Protein AF-X5PI70-F1 (afdb_monomer_lite)

Sequence (112 aa):
MKSAVYGEIALLLAFVVFQVVVLFAMLLRSYRFKQLFLYQWFAIPIVFILDAAWISAVMSAPVSLVLAGDALVMPAVSFVLTGIWVAYVYKSVRVRNTFDRVAISGHVASAS

Foldseek 3Di:
DVVLVVVLCVLVVVLVVLVVVLVVCVVVLALCNLVSLVVNLVVLVVSVVVNLVSVCVVVVHDSCVSPPPVNVPVSVVVSVVSVVVSVCCVPPPVNCCSNVVVVVVVVVVVVD

pLDDT: mean 82.81, std 10.76, range [48.66, 95.69]

Structure (mmCIF, N/CA/C/O backbone):
data_AF-X5PI70-F1
#
_entry.id   AF-X5PI70-F1
#
loop_
_atom_site.group_PDB
_atom_site.id
_atom_site.type_symbol
_atom_site.label_atom_id
_atom_site.label_alt_id
_atom_site.label_comp_id
_atom_site.label_asym_id
_atom_site.label_entity_id
_atom_site.label_seq_id
_atom_site.pdbx_PDB_ins_code
_atom_site.Cartn_x
_atom_site.Cartn_y
_atom_site.Cartn_z
_atom_site.occupancy
_atom_site.B_iso_or_equiv
_atom_site.auth_seq_id
_atom_site.auth_comp_id
_atom_site.auth_asym_id
_atom_site.auth_atom_id
_atom_site.pdbx_PDB_model_num
ATOM 1 N N . MET A 1 1 ? 8.642 -13.444 -21.465 1.00 59.12 1 MET A N 1
ATOM 2 C CA . MET A 1 1 ? 7.243 -12.957 -21.527 1.00 59.12 1 MET A CA 1
ATOM 3 C C . MET A 1 1 ? 6.297 -13.746 -20.623 1.00 59.12 1 MET A C 1
ATOM 5 O O . MET A 1 1 ? 5.772 -13.143 -19.705 1.00 59.12 1 MET A O 1
ATOM 9 N N . LYS A 1 2 ? 6.131 -15.072 -20.781 1.00 62.97 2 LYS A N 1
ATOM 10 C CA . LYS A 1 2 ? 5.238 -15.874 -19.906 1.00 62.97 2 LYS A CA 1
ATOM 11 C C . LYS A 1 2 ? 5.560 -15.738 -18.407 1.00 62.97 2 LYS A C 1
ATOM 13 O O . LYS A 1 2 ? 4.669 -15.470 -17.619 1.00 62.97 2 LYS A O 1
ATOM 18 N N . SER A 1 3 ? 6.836 -15.842 -18.030 1.00 67.81 3 SER A N 1
ATOM 19 C CA . SER A 1 3 ? 7.303 -15.690 -16.639 1.00 67.81 3 SER A CA 1
ATOM 20 C C . SER A 1 3 ? 7.076 -14.295 -16.046 1.00 67.81 3 SER A C 1
ATOM 22 O O . SER A 1 3 ? 6.850 -14.180 -14.847 1.00 67.81 3 SER A O 1
ATOM 24 N N . ALA A 1 4 ? 7.106 -13.249 -16.875 1.00 74.00 4 ALA A N 1
ATOM 25 C CA . ALA A 1 4 ? 6.891 -11.875 -16.431 1.00 74.00 4 ALA A CA 1
ATOM 26 C C . ALA A 1 4 ? 5.437 -11.646 -16.012 1.00 74.00 4 ALA A C 1
ATOM 28 O O . ALA A 1 4 ? 5.189 -11.150 -14.919 1.00 74.00 4 ALA A O 1
ATOM 29 N N . VAL A 1 5 ? 4.509 -12.118 -16.848 1.00 79.56 5 VAL A N 1
ATOM 30 C CA . VAL A 1 5 ? 3.064 -12.041 -16.609 1.00 79.56 5 VAL A CA 1
ATOM 31 C C . VAL A 1 5 ? 2.673 -12.812 -15.346 1.00 79.56 5 VAL A C 1
ATOM 33 O O . VAL A 1 5 ? 1.873 -12.327 -14.556 1.00 79.56 5 VAL A O 1
ATOM 36 N N . TYR A 1 6 ? 3.271 -13.982 -15.093 1.00 84.25 6 TYR A N 1
ATOM 37 C CA . TYR A 1 6 ? 3.007 -14.720 -13.850 1.00 84.25 6 TYR A CA 1
ATOM 38 C C . TYR A 1 6 ? 3.473 -13.970 -12.595 1.00 84.25 6 TYR A C 1
ATOM 40 O O . TYR A 1 6 ? 2.792 -14.040 -11.575 1.00 84.25 6 TYR A O 1
ATOM 48 N N . GLY A 1 7 ? 4.601 -13.255 -12.662 1.00 82.44 7 GLY A N 1
ATOM 49 C CA . GLY A 1 7 ? 5.104 -12.444 -11.549 1.00 82.44 7 GLY A CA 1
ATOM 50 C C . GLY A 1 7 ? 4.192 -11.260 -11.229 1.00 82.44 7 GLY A C 1
ATOM 51 O O . GLY A 1 7 ? 3.814 -11.073 -10.075 1.00 82.44 7 GLY A O 1
ATOM 52 N N . GLU A 1 8 ? 3.774 -10.525 -12.259 1.00 85.06 8 GLU A N 1
ATOM 53 C CA . GLU A 1 8 ? 2.829 -9.407 -12.148 1.00 85.06 8 GLU A CA 1
ATOM 54 C C . GLU A 1 8 ? 1.482 -9.871 -11.574 1.00 85.06 8 GLU A C 1
ATOM 56 O O . GLU A 1 8 ? 1.000 -9.329 -10.578 1.00 85.06 8 GLU A O 1
ATOM 61 N N . ILE A 1 9 ? 0.919 -10.957 -12.119 1.00 88.56 9 ILE A N 1
ATOM 62 C CA . ILE A 1 9 ? -0.329 -11.546 -11.616 1.00 88.56 9 ILE A CA 1
ATOM 63 C C . ILE A 1 9 ? -0.182 -11.967 -10.154 1.00 88.56 9 ILE A C 1
ATOM 65 O O . ILE A 1 9 ? -1.075 -11.694 -9.358 1.00 88.56 9 ILE A O 1
ATOM 69 N N . ALA A 1 10 ? 0.920 -12.621 -9.778 1.00 89.75 10 ALA A N 1
ATOM 70 C CA . ALA A 1 10 ? 1.129 -13.064 -8.403 1.00 89.75 10 ALA A CA 1
ATOM 71 C C . ALA A 1 10 ? 1.219 -11.881 -7.426 1.00 89.75 10 ALA A C 1
ATOM 73 O O . ALA A 1 10 ? 0.614 -11.925 -6.353 1.00 89.75 10 ALA A O 1
ATOM 74 N N . LEU A 1 11 ? 1.932 -10.818 -7.805 1.00 89.69 11 LEU A N 1
ATOM 75 C CA . LEU A 1 11 ? 2.100 -9.619 -6.990 1.00 89.69 11 LEU A CA 1
ATOM 76 C C . LEU A 1 11 ? 0.774 -8.869 -6.815 1.00 89.69 11 LEU A C 1
ATOM 78 O O . LEU A 1 11 ? 0.392 -8.542 -5.688 1.00 89.69 11 LEU A O 1
ATO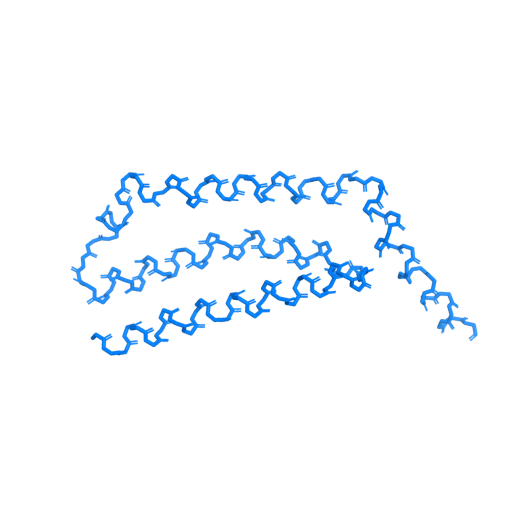M 82 N N . LEU A 1 12 ? 0.030 -8.666 -7.904 1.00 91.06 12 LEU A N 1
ATOM 83 C CA . LEU A 1 12 ? -1.289 -8.038 -7.866 1.00 91.06 12 LEU A CA 1
ATOM 84 C C . LEU A 1 12 ? -2.299 -8.892 -7.095 1.00 91.06 12 LEU A C 1
ATOM 86 O O . LEU A 1 12 ? -3.061 -8.358 -6.293 1.00 91.06 12 LEU A O 1
ATOM 90 N N . LEU A 1 13 ? -2.278 -10.217 -7.266 1.00 93.75 13 LEU A N 1
ATOM 91 C CA . LEU A 1 13 ? -3.152 -11.131 -6.532 1.00 93.75 13 LEU A CA 1
ATOM 92 C C . LEU A 1 13 ? -2.867 -11.083 -5.029 1.00 93.75 13 LEU A C 1
ATOM 94 O O . LEU A 1 13 ? -3.802 -10.987 -4.236 1.00 93.75 13 LEU A O 1
ATOM 98 N N . ALA A 1 14 ? -1.595 -11.096 -4.627 1.00 93.31 14 ALA A N 1
ATOM 99 C CA . ALA A 1 14 ? -1.209 -10.955 -3.226 1.00 93.31 14 ALA A CA 1
ATOM 100 C C . ALA A 1 14 ? -1.703 -9.623 -2.642 1.00 93.31 14 ALA A C 1
ATOM 102 O O . ALA A 1 14 ? -2.238 -9.588 -1.531 1.00 93.31 14 ALA A O 1
ATOM 103 N N . PHE A 1 15 ? -1.594 -8.536 -3.409 1.00 92.69 15 PHE A N 1
ATOM 104 C CA . PHE A 1 15 ? -2.105 -7.235 -2.996 1.00 92.69 15 PHE A CA 1
ATOM 105 C C . PHE A 1 15 ? -3.635 -7.220 -2.876 1.00 92.69 15 PHE A C 1
ATOM 107 O O . PHE A 1 15 ? -4.158 -6.728 -1.878 1.00 92.69 15 PHE A O 1
ATOM 114 N N . VAL A 1 16 ? -4.364 -7.821 -3.821 1.00 94.81 16 VAL A N 1
ATOM 115 C CA . VAL A 1 16 ? -5.830 -7.960 -3.761 1.00 94.81 16 VAL A CA 1
ATOM 116 C C . VAL A 1 16 ? -6.256 -8.776 -2.543 1.00 94.81 16 VAL A C 1
ATOM 118 O O . VAL A 1 16 ? -7.155 -8.361 -1.815 1.00 94.81 16 VAL A O 1
ATOM 121 N N . VAL A 1 17 ? -5.592 -9.899 -2.262 1.00 95.69 17 VAL A N 1
ATOM 122 C CA . VAL A 1 17 ? -5.856 -10.697 -1.054 1.00 95.69 17 VAL A CA 1
ATOM 123 C C . VAL A 1 17 ? -5.664 -9.842 0.195 1.00 95.69 17 VAL A C 1
ATOM 125 O O . VAL A 1 17 ? -6.516 -9.851 1.084 1.00 95.69 17 VAL A O 1
ATOM 128 N N . PHE A 1 18 ? -4.597 -9.045 0.250 1.00 94.25 18 PHE A N 1
ATOM 129 C CA . PHE A 1 18 ? -4.367 -8.142 1.370 1.00 94.25 18 PHE A CA 1
ATOM 130 C C .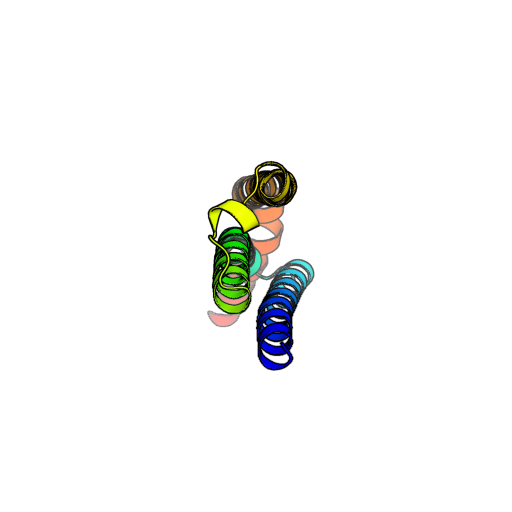 PHE A 1 18 ? -5.467 -7.077 1.505 1.00 94.25 18 PHE A C 1
ATOM 132 O O . PHE A 1 18 ? -5.978 -6.870 2.606 1.00 94.25 18 PHE A O 1
ATOM 139 N N . GLN A 1 19 ? -5.909 -6.465 0.401 1.00 92.06 19 GLN A N 1
ATOM 140 C CA . GLN A 1 19 ? -7.035 -5.522 0.399 1.00 92.06 19 GLN A CA 1
ATOM 141 C C . GLN A 1 19 ? -8.328 -6.163 0.916 1.00 92.06 19 GLN A C 1
ATOM 143 O O . GLN A 1 19 ? -9.036 -5.562 1.724 1.00 92.06 19 GLN A O 1
ATOM 148 N N . VAL A 1 20 ? -8.623 -7.396 0.498 1.00 94.25 20 VAL A N 1
ATOM 149 C CA . VAL A 1 20 ? -9.791 -8.153 0.964 1.00 94.25 20 VAL A CA 1
ATOM 150 C C . VAL A 1 20 ? -9.702 -8.404 2.469 1.00 94.25 20 VAL A C 1
ATOM 152 O O . VAL A 1 20 ? -10.679 -8.186 3.181 1.00 94.25 20 VAL A O 1
ATOM 155 N N . VAL A 1 21 ? -8.532 -8.782 2.988 1.00 93.75 21 VAL A N 1
ATOM 156 C CA . VAL A 1 21 ? -8.313 -8.958 4.435 1.00 93.75 21 VAL A CA 1
ATOM 157 C C . VAL A 1 21 ? -8.579 -7.656 5.199 1.00 93.75 21 VAL A C 1
ATOM 159 O O . VAL A 1 21 ? -9.258 -7.679 6.229 1.00 93.75 21 VAL A O 1
ATOM 162 N N . VAL A 1 22 ? -8.098 -6.512 4.697 1.00 92.06 22 VAL A N 1
ATOM 163 C CA . VAL A 1 22 ? -8.356 -5.201 5.317 1.00 92.06 22 VAL A CA 1
ATOM 164 C C . VAL A 1 22 ? -9.847 -4.852 5.271 1.00 92.06 22 VAL A C 1
ATOM 166 O O . VAL A 1 22 ? -10.397 -4.388 6.273 1.00 92.06 22 VAL A O 1
ATOM 169 N N . LEU A 1 23 ? -10.527 -5.133 4.157 1.00 91.50 23 LEU A N 1
ATOM 170 C CA . LEU A 1 23 ? -11.969 -4.935 4.013 1.00 91.50 23 LEU A CA 1
ATOM 171 C C . LEU A 1 23 ? -12.757 -5.793 5.010 1.00 91.50 23 LEU A C 1
ATOM 173 O O . LEU A 1 23 ? -13.641 -5.283 5.695 1.00 91.50 23 LEU A O 1
ATOM 177 N N . PHE A 1 24 ? -12.415 -7.073 5.156 1.00 91.19 24 PHE A N 1
ATOM 178 C CA . PHE A 1 24 ? -13.032 -7.931 6.166 1.00 91.19 24 PHE A CA 1
ATOM 179 C C . PHE A 1 24 ? -12.779 -7.403 7.579 1.00 91.19 24 PHE A C 1
ATOM 181 O O . PHE A 1 24 ? -13.710 -7.351 8.378 1.00 91.19 24 PHE A O 1
ATOM 188 N N . ALA A 1 25 ? -11.566 -6.936 7.888 1.00 88.56 25 ALA A N 1
ATOM 189 C CA . ALA A 1 25 ? -11.277 -6.312 9.178 1.00 88.56 25 ALA A CA 1
ATOM 190 C C . ALA A 1 25 ? -12.131 -5.052 9.422 1.00 88.56 25 ALA A C 1
ATOM 192 O O . ALA A 1 25 ? -12.564 -4.821 10.554 1.00 88.56 25 ALA A O 1
ATOM 193 N N . MET A 1 26 ? -12.417 -4.274 8.373 1.00 88.44 26 MET A N 1
ATOM 194 C CA . MET A 1 26 ? -13.324 -3.126 8.422 1.00 88.44 26 MET A CA 1
ATOM 195 C C . MET A 1 26 ? -14.766 -3.554 8.721 1.00 88.44 26 MET A C 1
ATOM 197 O O . MET A 1 26 ? -15.383 -3.031 9.651 1.00 88.44 26 MET A O 1
ATOM 201 N N . LEU A 1 27 ? -15.295 -4.517 7.959 1.00 88.50 27 LEU A N 1
ATOM 202 C CA . LEU A 1 27 ? -16.674 -5.007 8.080 1.00 88.50 27 LEU A CA 1
ATOM 203 C C . LEU A 1 27 ? -16.926 -5.680 9.431 1.00 88.50 27 LEU A C 1
ATOM 205 O O . LEU A 1 27 ? -17.951 -5.440 10.066 1.00 88.50 27 LEU A O 1
ATOM 209 N N . LEU A 1 28 ? -15.952 -6.456 9.908 1.00 87.25 28 LEU A N 1
ATOM 210 C CA . LEU A 1 28 ? -15.984 -7.122 11.210 1.00 87.25 28 LEU A CA 1
ATOM 211 C C . LEU A 1 28 ? -15.701 -6.170 12.379 1.00 87.25 28 LEU A C 1
ATOM 213 O O . LEU A 1 28 ? -15.661 -6.608 13.526 1.00 87.25 28 LEU A O 1
ATOM 217 N N . ARG A 1 29 ? -15.495 -4.872 12.112 1.00 82.94 29 ARG A N 1
ATOM 218 C CA . ARG A 1 29 ? -15.190 -3.848 13.122 1.00 82.94 29 ARG A CA 1
ATOM 219 C C . ARG A 1 29 ? -13.997 -4.223 14.008 1.00 82.94 29 ARG A C 1
ATOM 221 O O . ARG A 1 29 ? -13.956 -3.893 15.192 1.00 82.94 29 ARG A O 1
ATOM 228 N N . SER A 1 30 ? -13.009 -4.904 13.431 1.00 80.31 30 SER A N 1
ATOM 229 C CA . SER A 1 30 ? -11.837 -5.383 14.159 1.00 80.31 30 SER A CA 1
ATOM 230 C C . SER A 1 30 ? -10.907 -4.235 14.541 1.00 80.31 30 SER A C 1
ATOM 232 O O . SER A 1 30 ? -10.595 -3.374 13.719 1.00 80.31 30 SER A O 1
ATOM 234 N N . TYR A 1 31 ? -10.364 -4.268 15.759 1.00 81.12 31 TYR A N 1
ATOM 235 C CA . TYR A 1 31 ? -9.372 -3.295 16.230 1.00 81.12 31 TYR A CA 1
ATOM 236 C C . TYR A 1 31 ? -8.122 -3.228 15.332 1.00 81.12 31 TYR A C 1
ATOM 238 O O . TYR A 1 31 ? -7.479 -2.183 15.220 1.00 81.12 31 TYR A O 1
ATOM 246 N N . ARG A 1 32 ? -7.803 -4.333 14.639 1.00 84.12 32 ARG A N 1
ATOM 247 C CA . ARG A 1 32 ? -6.668 -4.428 13.710 1.00 84.12 32 ARG A CA 1
ATOM 248 C C . ARG A 1 32 ? -6.876 -3.640 12.423 1.00 84.12 32 ARG A C 1
ATOM 250 O O . ARG A 1 32 ? -5.895 -3.374 11.738 1.00 84.12 32 ARG A O 1
ATOM 257 N N . PHE A 1 33 ? -8.108 -3.235 12.100 1.00 87.75 33 PHE A N 1
ATOM 258 C CA . PHE A 1 33 ? -8.409 -2.489 10.878 1.00 87.75 33 PHE A CA 1
ATOM 259 C C . PHE A 1 33 ? -7.521 -1.249 10.730 1.00 87.75 33 PHE A C 1
ATOM 261 O O . PHE A 1 33 ? -6.945 -1.051 9.669 1.00 87.75 33 PHE A O 1
ATOM 268 N N . LYS A 1 34 ? -7.329 -0.462 11.798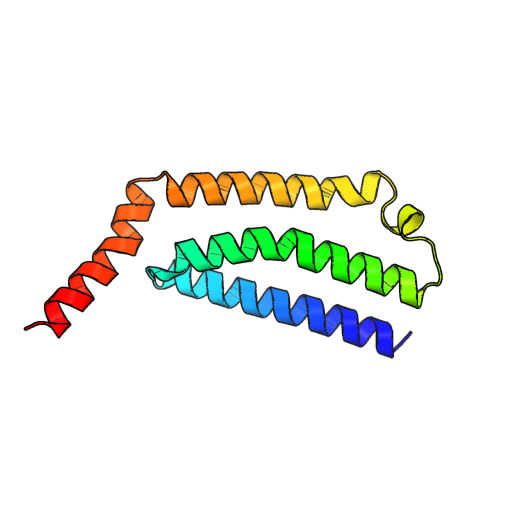 1.00 87.25 34 LYS A N 1
ATOM 269 C CA . LYS A 1 34 ? -6.499 0.755 11.743 1.00 87.25 34 LYS A CA 1
ATOM 270 C C . LYS A 1 34 ? -5.054 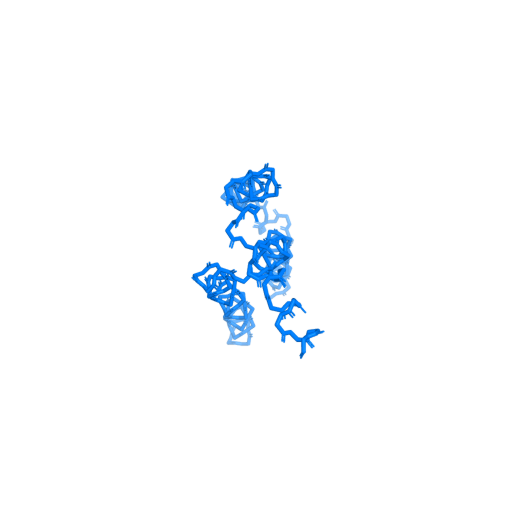0.454 11.326 1.00 87.25 34 LYS A C 1
ATOM 272 O O . LYS A 1 34 ? -4.512 1.140 10.466 1.00 87.25 34 LYS A O 1
ATOM 277 N N . GLN A 1 35 ? -4.462 -0.594 11.906 1.00 89.69 35 GLN A N 1
ATOM 278 C CA . GLN A 1 35 ? -3.095 -1.024 11.592 1.00 89.69 35 GLN A CA 1
ATOM 279 C C . GLN A 1 35 ? -3.000 -1.610 10.180 1.00 89.69 35 GLN A C 1
ATOM 281 O O . GLN A 1 35 ? -2.111 -1.238 9.422 1.00 89.69 35 GLN A O 1
ATOM 286 N N . LEU A 1 36 ? -3.941 -2.479 9.801 1.00 91.00 36 LEU A N 1
ATOM 287 C CA . LEU A 1 36 ? -3.984 -3.090 8.471 1.00 91.00 36 LEU A CA 1
ATOM 288 C C . LEU A 1 36 ? -4.188 -2.046 7.369 1.00 91.00 36 LEU A C 1
ATOM 290 O O . LEU A 1 36 ? -3.529 -2.112 6.338 1.00 91.00 36 LEU A O 1
ATOM 294 N N . PHE A 1 37 ? -5.042 -1.052 7.603 1.00 90.56 37 PHE A N 1
ATOM 295 C CA . PHE A 1 37 ? -5.281 0.041 6.666 1.00 90.56 37 PHE A CA 1
ATOM 296 C C . PHE A 1 37 ? -4.051 0.948 6.513 1.00 90.56 37 PHE A C 1
ATOM 298 O O . PHE A 1 37 ? -3.728 1.372 5.405 1.00 90.56 37 PHE A O 1
ATOM 305 N N . LEU A 1 38 ? -3.300 1.183 7.596 1.00 91.69 38 LEU A N 1
ATOM 306 C CA . LEU A 1 38 ? -2.006 1.867 7.529 1.00 91.69 38 LEU A CA 1
ATOM 307 C C . LEU A 1 38 ? -0.982 1.059 6.715 1.00 91.69 38 LEU A C 1
ATOM 309 O O . LEU A 1 38 ? -0.296 1.614 5.860 1.00 91.69 38 LEU A O 1
ATOM 313 N N . TYR A 1 39 ? -0.896 -0.254 6.940 1.00 92.94 39 TYR A N 1
ATOM 314 C CA . TYR A 1 39 ? -0.033 -1.133 6.149 1.00 92.94 39 TYR A CA 1
ATOM 315 C C . TYR A 1 39 ? -0.442 -1.166 4.675 1.00 92.94 39 TYR A C 1
ATOM 317 O O . TYR A 1 39 ? 0.428 -1.160 3.811 1.00 92.94 39 TYR A O 1
ATOM 325 N N . GLN A 1 40 ? -1.741 -1.128 4.367 1.00 91.44 40 GLN A N 1
ATOM 326 C CA . GLN A 1 40 ? -2.243 -1.012 2.997 1.00 91.44 40 GLN A CA 1
ATOM 327 C C . GLN A 1 40 ? -1.784 0.281 2.328 1.00 91.44 40 GLN A C 1
ATOM 329 O O . GLN A 1 40 ? -1.373 0.247 1.170 1.00 91.44 40 GLN A O 1
ATOM 334 N N . TRP A 1 41 ? -1.784 1.401 3.050 1.00 93.06 41 TRP A N 1
ATOM 335 C CA . TRP A 1 41 ? -1.287 2.666 2.517 1.00 93.06 41 TRP A CA 1
ATOM 336 C C . TRP A 1 41 ? 0.203 2.618 2.155 1.00 93.06 41 TRP A C 1
ATOM 338 O O . TRP A 1 41 ? 0.573 3.105 1.091 1.00 93.06 41 TRP A O 1
ATOM 348 N N . PHE A 1 42 ? 1.041 1.968 2.970 1.00 92.69 42 PHE A N 1
ATOM 349 C CA . PHE A 1 42 ? 2.452 1.731 2.631 1.00 92.69 42 PHE A CA 1
ATOM 350 C C . PHE A 1 42 ? 2.649 0.665 1.548 1.00 92.69 42 PHE A C 1
ATOM 352 O O . PHE A 1 42 ? 3.605 0.742 0.780 1.00 92.69 42 PHE A O 1
ATOM 359 N N . ALA A 1 43 ? 1.755 -0.317 1.451 1.00 90.12 43 ALA A N 1
ATOM 360 C CA . ALA A 1 43 ? 1.837 -1.358 0.436 1.00 90.12 43 ALA A CA 1
ATOM 361 C C . ALA A 1 43 ? 1.618 -0.807 -0.982 1.00 90.12 43 ALA A C 1
ATOM 363 O O . ALA A 1 43 ? 2.253 -1.304 -1.904 1.00 90.12 43 ALA A O 1
ATOM 364 N N . ILE A 1 44 ? 0.797 0.240 -1.160 1.00 88.56 44 ILE A N 1
ATOM 365 C CA . ILE A 1 44 ? 0.560 0.889 -2.466 1.00 88.56 44 ILE A CA 1
ATOM 366 C C . ILE A 1 44 ? 1.873 1.316 -3.156 1.00 88.56 44 ILE A C 1
ATOM 368 O O . ILE A 1 44 ? 2.138 0.826 -4.255 1.00 88.56 44 ILE A O 1
ATOM 372 N N . PRO A 1 45 ? 2.723 2.184 -2.563 1.00 90.19 45 PRO A N 1
ATOM 373 C CA . PRO A 1 45 ? 3.967 2.596 -3.209 1.00 90.19 45 PRO A CA 1
ATOM 374 C C . PRO A 1 45 ? 4.965 1.442 -3.353 1.00 90.19 45 PRO A C 1
ATOM 376 O O . PRO A 1 45 ? 5.690 1.397 -4.341 1.00 90.19 45 PRO A O 1
ATOM 379 N N . ILE A 1 46 ? 4.996 0.488 -2.416 1.00 91.12 46 ILE A N 1
ATOM 380 C CA . ILE A 1 46 ? 5.900 -0.672 -2.492 1.00 91.12 46 ILE A CA 1
ATOM 381 C C . ILE A 1 46 ? 5.548 -1.557 -3.691 1.00 91.12 46 ILE A C 1
ATOM 383 O O . ILE A 1 46 ? 6.425 -1.888 -4.484 1.00 91.12 46 ILE A O 1
ATOM 387 N N . VAL A 1 47 ? 4.269 -1.911 -3.839 1.00 90.62 47 VAL A N 1
ATOM 388 C CA . VAL A 1 47 ? 3.752 -2.697 -4.968 1.00 90.62 47 VAL A CA 1
ATOM 389 C C . VAL A 1 47 ? 4.050 -1.993 -6.285 1.00 90.62 47 VAL A C 1
ATOM 391 O O . VAL A 1 47 ? 4.570 -2.625 -7.195 1.00 90.62 47 VAL A O 1
ATOM 394 N N . PHE A 1 48 ? 3.818 -0.681 -6.351 1.00 89.25 48 PHE A N 1
ATOM 395 C CA . PHE A 1 48 ? 4.120 0.117 -7.536 1.00 89.25 48 PHE A CA 1
ATOM 396 C C . PHE A 1 48 ? 5.610 0.087 -7.919 1.00 89.25 48 PHE A C 1
ATOM 398 O O . PHE A 1 48 ? 5.945 -0.115 -9.082 1.00 89.25 48 PHE A O 1
ATOM 405 N N . ILE A 1 49 ? 6.518 0.253 -6.951 1.00 89.75 49 ILE A N 1
ATOM 406 C CA . ILE A 1 49 ? 7.967 0.223 -7.207 1.00 89.75 49 ILE A CA 1
ATOM 407 C C . ILE A 1 49 ? 8.415 -1.168 -7.661 1.00 89.75 49 ILE A C 1
ATOM 409 O O . ILE A 1 49 ? 9.202 -1.276 -8.601 1.00 89.75 49 ILE A O 1
ATOM 413 N N . LEU A 1 50 ? 7.934 -2.225 -7.000 1.00 89.56 50 LEU A N 1
ATOM 414 C CA . LEU A 1 50 ? 8.271 -3.604 -7.356 1.00 89.56 50 LEU A CA 1
ATOM 415 C C . LEU A 1 50 ? 7.789 -3.950 -8.765 1.00 89.56 50 LEU A C 1
ATOM 417 O O . LEU A 1 50 ? 8.541 -4.552 -9.528 1.00 89.56 50 LEU A O 1
ATOM 421 N N . ASP A 1 51 ? 6.577 -3.527 -9.114 1.00 87.69 51 ASP A N 1
ATOM 422 C CA . ASP A 1 51 ? 6.000 -3.716 -10.440 1.00 87.69 51 ASP A CA 1
ATOM 423 C C . ASP A 1 51 ? 6.809 -2.980 -11.521 1.00 87.69 51 ASP A C 1
ATOM 425 O O . ASP A 1 51 ? 7.296 -3.594 -12.472 1.00 87.69 51 ASP A O 1
ATOM 429 N N . ALA A 1 52 ? 7.094 -1.689 -11.316 1.00 87.12 52 ALA A N 1
ATOM 430 C CA . ALA A 1 52 ? 7.891 -0.893 -12.248 1.00 87.12 52 ALA A CA 1
ATOM 431 C C . ALA A 1 52 ? 9.320 -1.441 -12.429 1.00 87.12 52 ALA A C 1
ATOM 433 O O . ALA A 1 52 ? 9.837 -1.489 -13.550 1.00 87.12 52 ALA A O 1
ATOM 434 N N . ALA A 1 53 ? 9.962 -1.881 -11.341 1.00 87.62 53 ALA A N 1
ATOM 435 C CA . ALA A 1 53 ? 11.290 -2.491 -11.383 1.00 87.62 53 ALA A CA 1
ATOM 436 C C . ALA A 1 53 ? 11.280 -3.824 -12.145 1.00 87.62 53 ALA A C 1
ATOM 438 O O . ALA A 1 53 ? 12.186 -4.096 -12.936 1.00 87.62 53 ALA A O 1
ATOM 439 N N . TRP A 1 54 ? 10.242 -4.637 -11.947 1.00 86.56 54 TRP A N 1
ATOM 440 C CA . TRP A 1 54 ? 10.083 -5.912 -12.635 1.00 86.56 54 TRP A CA 1
ATOM 441 C C . TRP A 1 54 ? 9.857 -5.728 -14.138 1.00 86.56 54 TRP A C 1
ATOM 443 O O . TRP A 1 54 ? 10.543 -6.358 -14.945 1.00 86.56 54 TRP A O 1
ATOM 453 N N . ILE A 1 55 ? 8.957 -4.821 -14.530 1.00 83.88 55 ILE A N 1
ATOM 454 C CA . ILE A 1 55 ? 8.693 -4.489 -15.938 1.00 83.88 55 ILE A CA 1
ATOM 455 C C . ILE A 1 55 ? 9.964 -3.956 -16.606 1.00 83.88 55 ILE A C 1
ATOM 457 O O . ILE A 1 55 ? 10.327 -4.416 -17.689 1.00 83.88 55 ILE A O 1
ATOM 461 N N . SER A 1 56 ? 10.684 -3.046 -15.943 1.00 85.19 56 SER A N 1
ATOM 462 C CA . SER A 1 56 ? 11.963 -2.520 -16.432 1.00 85.19 56 SER A CA 1
ATOM 463 C C . SER A 1 56 ? 12.988 -3.634 -16.673 1.00 85.19 56 SER A C 1
ATOM 465 O O . SER A 1 56 ? 13.599 -3.679 -17.744 1.00 85.19 56 SER A O 1
ATOM 467 N N . ALA A 1 57 ? 13.120 -4.580 -15.737 1.00 84.75 57 ALA A N 1
ATOM 468 C CA . ALA A 1 57 ? 14.023 -5.720 -15.873 1.00 84.75 57 ALA A CA 1
ATOM 469 C C . ALA A 1 57 ? 13.630 -6.646 -17.038 1.00 84.75 57 ALA A C 1
ATOM 471 O O . ALA A 1 57 ? 14.484 -7.064 -17.819 1.00 84.75 57 ALA A O 1
ATOM 472 N N . VAL A 1 58 ? 12.336 -6.940 -17.198 1.00 84.69 58 VAL A N 1
ATOM 473 C CA . VAL A 1 58 ? 11.824 -7.818 -18.264 1.00 84.69 58 VAL A CA 1
ATOM 474 C C . VAL A 1 58 ? 11.967 -7.179 -19.643 1.00 84.69 58 VAL A C 1
ATOM 476 O O . VAL A 1 58 ? 12.305 -7.868 -20.604 1.00 84.69 58 VAL A O 1
ATOM 479 N N . MET A 1 59 ? 11.695 -5.880 -19.753 1.00 81.69 59 MET A N 1
ATOM 480 C CA . MET A 1 59 ? 11.750 -5.150 -21.019 1.00 81.69 59 MET A CA 1
ATOM 481 C C . MET A 1 59 ? 13.161 -4.672 -21.372 1.00 81.69 59 MET A C 1
ATOM 483 O O . MET A 1 59 ? 13.347 -4.121 -22.454 1.00 81.69 59 MET A O 1
ATOM 487 N N . SER A 1 60 ? 14.149 -4.862 -20.482 1.00 81.81 60 SER A N 1
ATOM 488 C CA . SER A 1 60 ? 15.496 -4.274 -20.607 1.00 81.81 60 SER A CA 1
ATOM 489 C C . SER A 1 60 ? 15.451 -2.767 -20.902 1.00 81.81 60 SER A C 1
ATOM 491 O O . SER A 1 60 ? 16.326 -2.216 -21.567 1.00 81.81 60 SER A O 1
ATOM 493 N N . ALA A 1 61 ? 14.396 -2.106 -20.423 1.00 80.94 61 ALA A N 1
ATOM 494 C CA . ALA A 1 61 ? 14.131 -0.695 -20.633 1.00 80.94 61 ALA A CA 1
ATOM 495 C C . ALA A 1 61 ? 14.470 0.070 -19.350 1.00 80.94 61 ALA A C 1
ATOM 497 O O . ALA A 1 61 ? 14.224 -0.442 -18.255 1.00 80.94 61 ALA A O 1
ATOM 498 N N . PRO A 1 62 ? 15.011 1.293 -19.442 1.00 82.44 62 PRO A N 1
ATOM 499 C CA . PRO A 1 62 ? 15.327 2.074 -18.258 1.00 82.44 62 PRO A CA 1
ATOM 500 C C . PRO A 1 62 ? 14.055 2.422 -17.476 1.00 82.44 62 PRO A C 1
ATOM 502 O O . PRO A 1 62 ? 13.029 2.778 -18.056 1.00 82.44 62 PRO A O 1
ATOM 505 N N . VAL A 1 63 ? 14.141 2.363 -16.143 1.00 78.62 63 VAL A N 1
ATOM 506 C CA . VAL A 1 63 ? 13.031 2.677 -15.223 1.00 78.62 63 VAL A CA 1
ATOM 507 C C . VAL A 1 63 ? 12.452 4.074 -15.488 1.00 78.62 63 VAL A C 1
ATOM 509 O O . VAL A 1 63 ? 11.253 4.276 -15.350 1.00 78.62 63 VAL A O 1
ATOM 512 N N . SER A 1 64 ? 13.269 5.030 -15.944 1.00 79.69 64 SER A N 1
ATOM 513 C CA . SER A 1 64 ? 12.820 6.379 -16.321 1.00 79.69 64 SER A CA 1
ATOM 514 C C . SER A 1 64 ? 11.813 6.401 -17.474 1.00 79.69 64 SER A C 1
ATOM 516 O O . SER A 1 64 ? 10.995 7.313 -17.542 1.00 79.69 64 SER A O 1
ATOM 518 N N . LEU A 1 65 ? 11.854 5.408 -18.366 1.00 77.25 65 LEU A N 1
ATOM 519 C CA . LEU A 1 65 ? 10.898 5.262 -19.461 1.00 77.25 65 LEU A CA 1
ATOM 520 C C . LEU A 1 65 ? 9.568 4.679 -18.959 1.00 77.25 65 LEU A C 1
ATOM 522 O O . LEU A 1 65 ? 8.504 5.096 -19.401 1.00 77.25 65 LEU A O 1
ATOM 526 N N . VAL A 1 66 ? 9.639 3.738 -18.011 1.00 75.81 66 VAL A N 1
ATOM 527 C CA . VAL A 1 66 ? 8.470 3.123 -17.355 1.00 75.81 66 VAL A CA 1
ATOM 528 C C . VAL A 1 66 ? 7.763 4.131 -16.441 1.00 75.81 66 VAL A C 1
ATOM 530 O O . VAL A 1 66 ? 6.540 4.146 -16.354 1.00 75.81 66 VAL A O 1
ATOM 533 N N . LEU A 1 67 ? 8.530 5.017 -15.804 1.00 79.12 67 LEU A N 1
ATOM 534 C CA . LEU A 1 67 ? 8.049 6.090 -14.932 1.00 79.12 67 LEU A CA 1
ATOM 535 C C . LEU A 1 67 ? 7.877 7.432 -15.666 1.00 79.12 67 LEU A C 1
ATOM 537 O O . LEU A 1 67 ? 7.987 8.488 -15.039 1.00 79.12 67 LEU A O 1
ATOM 541 N N . ALA A 1 68 ? 7.640 7.416 -16.983 1.00 81.06 68 ALA A N 1
ATOM 542 C CA . ALA A 1 68 ? 7.378 8.637 -17.744 1.00 81.06 68 ALA A CA 1
ATOM 543 C C . ALA A 1 68 ? 6.242 9.454 -17.095 1.00 81.06 68 ALA A C 1
ATOM 545 O O . ALA A 1 68 ? 5.307 8.884 -16.539 1.00 81.06 68 ALA A O 1
ATOM 546 N N . GLY A 1 69 ? 6.337 10.788 -17.146 1.00 69.00 69 GLY A N 1
ATOM 547 C CA . GLY A 1 69 ? 5.647 11.706 -16.222 1.00 69.00 69 GLY A CA 1
ATOM 548 C C . GLY A 1 69 ? 4.154 11.451 -15.970 1.00 69.00 69 GLY A C 1
ATOM 549 O O . GLY A 1 69 ? 3.716 11.524 -14.822 1.00 69.00 69 GLY A O 1
ATOM 550 N N . ASP A 1 70 ? 3.386 11.077 -16.994 1.00 78.94 70 ASP A N 1
ATOM 551 C CA . ASP A 1 70 ? 1.948 10.812 -16.846 1.00 78.94 70 ASP A CA 1
ATOM 552 C C . ASP A 1 70 ? 1.637 9.504 -16.095 1.00 78.94 70 ASP A C 1
ATOM 554 O O . ASP A 1 70 ? 0.592 9.388 -15.451 1.00 78.94 70 ASP A O 1
ATOM 558 N N . ALA A 1 71 ? 2.556 8.534 -16.095 1.00 80.38 71 ALA A N 1
ATOM 559 C CA . ALA A 1 71 ? 2.395 7.251 -15.409 1.00 80.38 71 ALA A CA 1
ATOM 560 C C . ALA A 1 71 ? 2.363 7.393 -13.877 1.00 80.38 71 ALA A C 1
ATOM 562 O O . ALA A 1 71 ? 1.819 6.532 -13.187 1.00 80.38 71 ALA A O 1
ATOM 563 N N . LEU A 1 72 ? 2.907 8.488 -13.334 1.00 83.69 72 LEU A N 1
ATOM 564 C CA . LEU A 1 72 ? 2.945 8.755 -11.894 1.00 83.69 72 LEU A CA 1
ATOM 565 C C . LEU A 1 72 ? 1.703 9.484 -11.375 1.00 83.69 72 LEU A C 1
ATOM 567 O O . LEU A 1 72 ? 1.449 9.455 -10.170 1.00 83.69 72 LEU A O 1
ATOM 571 N N . VAL A 1 73 ? 0.907 10.101 -12.253 1.00 87.62 73 VAL A N 1
ATOM 572 C CA . VAL A 1 73 ? -0.239 10.929 -11.851 1.00 87.62 73 VAL A CA 1
ATOM 573 C C . VAL A 1 73 ? -1.277 10.095 -11.102 1.00 87.62 73 VAL A C 1
ATOM 575 O O . VAL A 1 73 ? -1.658 10.439 -9.984 1.00 87.62 73 VAL A O 1
ATOM 578 N N . MET A 1 74 ? -1.701 8.964 -11.672 1.00 86.94 74 MET A N 1
ATOM 579 C CA . MET A 1 74 ? -2.723 8.107 -11.055 1.00 86.94 74 MET A CA 1
ATOM 580 C C . MET A 1 74 ? -2.251 7.453 -9.742 1.00 86.94 74 MET A C 1
ATOM 582 O O . MET A 1 74 ? -2.975 7.555 -8.745 1.00 86.94 74 MET A O 1
ATOM 586 N N . PRO A 1 75 ? -1.047 6.844 -9.669 1.00 85.62 75 PRO A N 1
ATOM 587 C CA . PRO A 1 75 ? -0.495 6.347 -8.409 1.00 85.62 75 PRO A CA 1
ATOM 588 C C . PRO A 1 75 ? -0.367 7.434 -7.337 1.00 85.62 75 PRO A C 1
ATOM 590 O O . PRO A 1 75 ? -0.725 7.192 -6.184 1.00 85.62 75 PRO A O 1
ATOM 593 N N . ALA A 1 76 ? 0.077 8.642 -7.703 1.00 87.56 76 ALA A N 1
ATOM 594 C CA . ALA A 1 76 ? 0.218 9.754 -6.766 1.00 87.56 76 ALA A CA 1
ATOM 595 C C . ALA A 1 76 ? -1.138 10.216 -6.217 1.00 87.56 76 ALA A C 1
ATOM 597 O O . ALA A 1 76 ? -1.291 10.363 -5.004 1.00 87.56 76 ALA A O 1
ATOM 598 N N . VAL A 1 77 ? -2.144 10.385 -7.080 1.00 90.62 77 VAL A N 1
ATOM 599 C CA . VAL A 1 77 ? -3.510 10.737 -6.661 1.00 90.62 77 VAL A CA 1
ATOM 600 C C . VAL A 1 77 ? -4.077 9.668 -5.726 1.00 90.62 77 VAL A C 1
ATOM 602 O O . VAL A 1 77 ? -4.587 9.997 -4.655 1.00 90.62 77 VAL A O 1
ATOM 605 N N . SER A 1 78 ? -3.932 8.389 -6.082 1.00 86.88 78 SER A N 1
ATOM 606 C CA . SER A 1 78 ? -4.377 7.266 -5.250 1.00 86.88 78 SER A CA 1
ATOM 607 C C . SER A 1 78 ? -3.686 7.256 -3.881 1.00 86.88 78 SER A C 1
ATOM 609 O O . SER A 1 78 ? -4.346 7.118 -2.846 1.00 86.88 78 SER A O 1
ATOM 611 N N . PHE A 1 79 ? -2.370 7.482 -3.848 1.00 90.75 79 PHE A N 1
ATOM 612 C CA . PHE A 1 79 ? -1.588 7.542 -2.617 1.00 90.75 79 PHE A CA 1
ATOM 613 C C . PHE A 1 79 ? -2.028 8.689 -1.701 1.00 90.75 79 PHE A C 1
ATOM 615 O O . PHE A 1 79 ? -2.213 8.478 -0.500 1.00 90.75 79 PHE A O 1
ATOM 622 N N . VAL A 1 80 ? -2.237 9.886 -2.258 1.00 93.50 80 VAL A N 1
ATOM 623 C CA . VAL A 1 80 ? -2.679 11.069 -1.506 1.00 93.50 80 VAL A CA 1
ATOM 624 C C . VAL A 1 80 ? -4.084 10.864 -0.952 1.00 93.50 80 VAL A C 1
ATOM 626 O O . VAL A 1 80 ? -4.300 11.050 0.245 1.00 93.50 80 VAL A O 1
ATOM 629 N N . LEU A 1 81 ? -5.033 10.433 -1.787 1.00 92.62 81 LEU A N 1
ATOM 630 C CA . LEU A 1 81 ? -6.407 10.179 -1.353 1.00 92.62 81 LEU A CA 1
ATOM 631 C C . LEU A 1 81 ? -6.453 9.113 -0.257 1.00 92.62 81 LEU A C 1
ATOM 633 O O . LEU A 1 81 ? -7.105 9.307 0.769 1.00 92.62 81 LEU A O 1
ATOM 637 N N . THR A 1 82 ? -5.711 8.019 -0.426 1.00 90.19 82 THR A N 1
ATOM 638 C CA . THR A 1 82 ? -5.625 6.963 0.591 1.00 90.19 82 THR A CA 1
ATOM 639 C C . THR A 1 82 ? -4.970 7.478 1.875 1.00 90.19 82 THR A C 1
ATOM 641 O O . THR A 1 82 ? -5.446 7.178 2.967 1.00 90.19 82 THR A O 1
ATOM 644 N N . GLY A 1 83 ? -3.942 8.323 1.776 1.00 90.75 83 GLY A N 1
ATOM 645 C CA . GLY A 1 83 ? -3.309 8.961 2.933 1.00 90.75 83 GLY A CA 1
ATOM 646 C C . GLY A 1 83 ? -4.269 9.858 3.722 1.00 90.75 83 GLY A C 1
ATOM 647 O O . GLY A 1 83 ? -4.287 9.818 4.954 1.00 90.75 83 GLY A O 1
ATOM 648 N N . ILE A 1 84 ? -5.137 10.607 3.034 1.00 93.75 84 ILE A N 1
ATOM 649 C CA . ILE A 1 84 ? -6.201 11.398 3.673 1.00 93.75 84 ILE A CA 1
ATOM 650 C C . ILE A 1 84 ? -7.153 10.481 4.453 1.00 93.75 84 ILE A C 1
ATOM 652 O O . ILE A 1 84 ? -7.498 10.779 5.601 1.00 93.75 84 ILE A O 1
ATOM 656 N N . TRP A 1 85 ? -7.535 9.336 3.879 1.00 91.31 85 TRP A N 1
ATOM 657 C CA . TRP A 1 85 ? -8.350 8.339 4.575 1.00 91.31 85 TRP A CA 1
ATOM 658 C C . TRP A 1 85 ? -7.654 7.768 5.810 1.00 91.31 85 TRP A C 1
ATOM 660 O O . TRP A 1 85 ? -8.295 7.625 6.851 1.00 91.31 85 TRP A O 1
ATOM 670 N N . VAL A 1 86 ? -6.351 7.482 5.741 1.00 90.75 86 VAL A N 1
ATOM 671 C CA . VAL A 1 86 ? -5.579 7.003 6.899 1.00 90.75 86 VAL A CA 1
ATOM 672 C C . VAL A 1 86 ? -5.621 8.039 8.019 1.00 90.75 86 VAL A C 1
ATOM 674 O O . VAL A 1 86 ? -5.964 7.710 9.158 1.00 90.75 86 VAL A O 1
ATOM 677 N N . ALA A 1 87 ? -5.356 9.307 7.696 1.00 90.38 87 ALA A N 1
ATOM 678 C CA . ALA A 1 87 ? -5.423 10.398 8.662 1.00 90.38 87 ALA A CA 1
ATOM 679 C C . ALA A 1 87 ? -6.823 10.515 9.291 1.00 90.38 87 ALA A C 1
ATOM 681 O O . ALA A 1 87 ? -6.953 10.661 10.509 1.00 90.38 87 ALA A O 1
ATOM 682 N N . TYR A 1 88 ? -7.878 10.385 8.483 1.00 90.19 88 TYR A N 1
ATOM 683 C CA . TYR A 1 88 ? -9.259 10.376 8.960 1.00 90.19 88 TYR A CA 1
ATOM 684 C C . TYR A 1 88 ? -9.538 9.210 9.919 1.00 90.19 88 TYR A C 1
ATOM 686 O O . TYR A 1 88 ? -10.104 9.432 10.991 1.00 90.19 88 TYR A O 1
ATOM 694 N N . VAL A 1 89 ? -9.130 7.985 9.575 1.00 8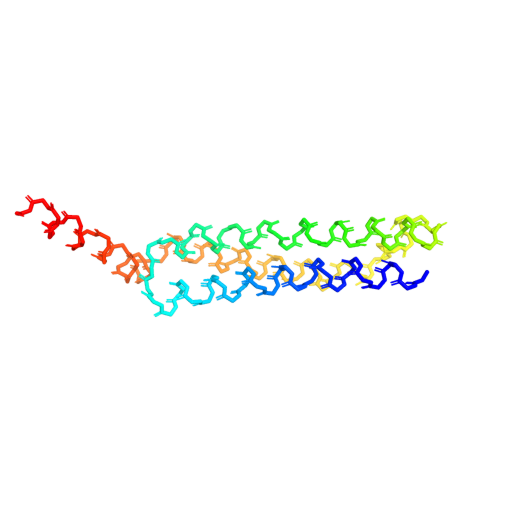7.44 89 VAL A N 1
ATOM 695 C CA . VAL A 1 89 ? -9.345 6.768 10.381 1.00 87.44 89 VAL A CA 1
ATOM 696 C C . VAL A 1 89 ? -8.702 6.891 11.765 1.00 87.44 89 VAL A C 1
ATOM 698 O O . VAL A 1 89 ? -9.311 6.501 12.763 1.00 87.44 89 VAL A O 1
ATOM 701 N N . TYR A 1 90 ? -7.511 7.484 11.852 1.00 84.12 90 TYR A N 1
ATOM 702 C CA . TYR A 1 90 ? -6.814 7.680 13.125 1.00 84.12 90 TYR A CA 1
ATOM 703 C C . TYR A 1 90 ? -7.345 8.865 13.942 1.00 84.12 90 TYR A C 1
ATOM 705 O O . TYR A 1 90 ? -7.408 8.780 15.169 1.00 84.12 90 TYR A O 1
ATOM 713 N N . LYS A 1 91 ? -7.757 9.960 13.291 1.00 87.12 91 LYS A N 1
ATOM 714 C CA . LYS A 1 91 ? -8.235 11.171 13.980 1.00 87.12 91 LYS A CA 1
ATOM 715 C C . LYS A 1 91 ? -9.704 11.086 14.409 1.00 87.12 91 LYS A C 1
ATOM 717 O O . LYS A 1 91 ? -10.115 11.752 15.357 1.00 87.12 91 LYS A O 1
ATOM 722 N N . SER A 1 92 ? -10.516 10.285 13.725 1.00 85.25 92 SER A N 1
ATOM 723 C CA . SER A 1 92 ? -11.968 10.295 13.906 1.00 85.25 92 SER A CA 1
ATOM 724 C C . SER A 1 92 ? -12.430 9.574 15.167 1.00 85.25 92 SER A C 1
ATOM 726 O O . SER A 1 92 ? -12.280 8.361 15.316 1.00 85.25 92 SER A O 1
ATOM 728 N N . VAL A 1 93 ? -13.139 10.307 16.029 1.00 76.62 93 VAL A N 1
ATOM 729 C CA . VAL A 1 93 ? -13.756 9.772 17.256 1.00 76.62 93 VAL A CA 1
ATOM 730 C C . VAL A 1 93 ? -14.776 8.668 16.949 1.00 76.62 93 VAL A C 1
ATOM 732 O O . VAL A 1 93 ? -14.842 7.680 17.673 1.00 76.62 93 VAL A O 1
ATOM 735 N N . ARG A 1 94 ? -15.534 8.782 15.846 1.00 78.50 94 ARG A N 1
ATOM 736 C CA . ARG A 1 94 ? -16.495 7.749 15.407 1.00 78.50 94 ARG A CA 1
ATOM 737 C C . ARG A 1 94 ? -15.819 6.415 15.110 1.00 78.50 94 ARG A C 1
ATOM 739 O O . ARG A 1 94 ? -16.264 5.376 15.593 1.00 78.50 94 ARG A O 1
ATOM 746 N N . VAL A 1 95 ? -14.735 6.462 14.339 1.00 76.19 95 VAL A N 1
ATOM 747 C CA . VAL A 1 95 ? -13.930 5.285 14.006 1.00 76.19 95 VAL A CA 1
ATOM 748 C C . VAL A 1 95 ? -13.350 4.710 15.296 1.00 76.19 95 VAL A C 1
ATOM 750 O O . VAL A 1 95 ? -13.575 3.544 15.608 1.00 76.19 95 VAL A O 1
ATOM 753 N N . ARG A 1 96 ? -12.730 5.544 16.135 1.00 75.06 96 ARG A N 1
ATOM 754 C CA . ARG A 1 96 ? -12.195 5.115 17.433 1.00 75.06 96 ARG A CA 1
ATOM 755 C C . ARG A 1 96 ? -13.231 4.382 18.294 1.00 75.06 96 ARG A C 1
ATOM 757 O O . ARG A 1 96 ? -12.972 3.273 18.744 1.00 75.06 96 ARG A O 1
ATOM 764 N N . ASN A 1 97 ? -14.432 4.939 18.432 1.00 77.81 97 ASN A N 1
ATOM 765 C CA . ASN A 1 97 ? -15.510 4.335 19.216 1.00 77.81 97 ASN A CA 1
ATOM 766 C C . ASN A 1 97 ? -16.045 3.022 18.627 1.00 77.81 97 ASN A C 1
ATOM 768 O O . ASN A 1 97 ? -16.548 2.197 19.383 1.00 77.81 97 ASN A O 1
ATOM 772 N N . THR A 1 98 ? -15.953 2.828 17.310 1.00 78.25 98 THR A N 1
ATOM 773 C CA . THR A 1 98 ? -16.463 1.625 16.633 1.00 78.25 98 THR A CA 1
ATOM 774 C C . THR A 1 98 ? -15.481 0.460 16.732 1.00 78.25 98 THR A C 1
ATOM 776 O O . THR A 1 98 ? -15.900 -0.668 16.972 1.00 78.25 98 THR A O 1
ATOM 779 N N . PHE A 1 99 ? -14.185 0.733 16.576 1.00 75.31 99 PHE A N 1
ATOM 780 C CA . PHE A 1 99 ? -13.155 -0.304 16.476 1.00 75.31 99 PHE A CA 1
ATOM 781 C C . PHE A 1 99 ? -12.443 -0.599 17.811 1.00 75.31 99 PHE A C 1
ATOM 783 O O . PHE A 1 99 ? -12.012 -1.730 18.020 1.00 75.31 99 PHE A O 1
ATOM 790 N N . ASP A 1 100 ? -12.357 0.361 18.746 1.00 69.31 100 ASP A N 1
ATOM 791 C CA . ASP A 1 100 ? -11.655 0.142 20.026 1.00 69.31 100 ASP A CA 1
ATOM 792 C C . ASP A 1 100 ? -12.578 -0.391 21.136 1.00 69.31 100 ASP A C 1
ATOM 794 O O . ASP A 1 100 ? -12.119 -1.111 22.022 1.00 69.31 100 ASP A O 1
ATOM 798 N N . ARG A 1 101 ? -13.892 -0.108 21.090 1.00 65.12 101 ARG A N 1
ATOM 799 C CA . ARG A 1 101 ? -14.844 -0.615 22.103 1.00 65.12 101 ARG A CA 1
ATOM 800 C C . ARG A 1 101 ? -14.911 -2.141 22.138 1.00 65.12 101 ARG A C 1
ATOM 802 O O . ARG A 1 101 ? -15.001 -2.709 23.220 1.00 65.12 101 ARG A O 1
ATOM 809 N N . VAL A 1 102 ? -14.836 -2.794 20.977 1.00 60.66 102 VAL A N 1
ATOM 810 C CA . VAL A 1 102 ? -14.889 -4.262 20.869 1.00 60.66 102 VAL A CA 1
ATOM 811 C C . VAL A 1 102 ? -13.674 -4.912 21.542 1.00 60.66 102 VAL A C 1
ATOM 813 O O . VAL A 1 102 ? -13.822 -5.920 22.228 1.00 60.66 102 VAL A O 1
ATOM 816 N N . ALA A 1 103 ? -12.486 -4.309 21.420 1.00 60.44 103 ALA A N 1
ATOM 817 C CA . ALA A 1 103 ? -11.276 -4.803 22.080 1.00 60.44 103 ALA A CA 1
ATOM 818 C C . ALA A 1 103 ? -11.362 -4.697 23.611 1.00 60.44 103 ALA A C 1
ATOM 820 O O . ALA A 1 103 ? -10.983 -5.636 24.311 1.00 60.44 103 ALA A O 1
ATOM 821 N N . ILE A 1 104 ? -11.908 -3.587 24.122 1.00 60.22 104 ILE A N 1
ATOM 822 C CA . ILE A 1 104 ? -12.102 -3.379 25.564 1.00 60.22 104 ILE A CA 1
ATOM 823 C C . ILE A 1 104 ? -13.117 -4.387 26.119 1.00 60.22 104 ILE A C 1
ATOM 825 O O . ILE A 1 104 ? -12.843 -5.025 27.131 1.00 60.22 104 ILE A O 1
ATOM 829 N N . SER A 1 105 ? -14.250 -4.603 25.443 1.00 59.56 105 SER A N 1
ATOM 830 C CA . SER A 1 105 ? -15.243 -5.598 25.876 1.00 59.56 105 SER A CA 1
ATOM 831 C C . SER A 1 105 ? -14.697 -7.031 25.874 1.00 59.56 105 SER A C 1
ATOM 833 O O . SER A 1 105 ? -14.986 -7.784 26.800 1.00 59.56 105 SER A O 1
ATOM 835 N N . GLY A 1 106 ? -13.876 -7.403 24.885 1.00 59.66 106 GLY A N 1
ATOM 836 C CA . GLY A 1 106 ? -13.233 -8.721 24.843 1.00 59.66 106 GLY A CA 1
ATOM 837 C C . GLY A 1 106 ? -12.203 -8.935 25.959 1.00 59.66 106 GLY A C 1
ATOM 838 O O . GLY A 1 106 ? -12.140 -10.020 26.529 1.00 59.66 106 GLY A O 1
ATOM 839 N N . HIS A 1 107 ? -11.434 -7.900 26.318 1.00 58.34 107 HIS A N 1
ATOM 840 C CA . HIS A 1 107 ? -10.491 -7.966 27.443 1.00 58.34 107 HIS A CA 1
ATOM 841 C C . HIS A 1 107 ? -11.194 -8.113 28.795 1.00 58.34 107 HIS A C 1
ATOM 843 O O . HIS A 1 107 ? -10.745 -8.892 29.627 1.00 58.34 107 HIS A O 1
ATOM 849 N N . VAL A 1 108 ? -12.308 -7.407 29.010 1.00 59.22 108 VAL A N 1
ATOM 850 C CA . VAL A 1 108 ? -13.080 -7.518 30.259 1.00 59.22 108 VAL A CA 1
ATOM 851 C C . VAL A 1 108 ? -13.713 -8.908 30.390 1.00 59.22 108 VAL A C 1
ATOM 853 O O . VAL A 1 108 ? -13.641 -9.506 31.458 1.00 59.22 108 VAL A O 1
ATOM 856 N N . ALA A 1 109 ? -14.248 -9.466 29.300 1.00 58.25 109 ALA A N 1
ATOM 857 C CA . ALA A 1 109 ? -14.825 -10.813 29.300 1.00 58.25 109 ALA A CA 1
ATOM 858 C C . ALA A 1 109 ? -13.787 -11.931 29.521 1.00 58.25 109 ALA A C 1
ATOM 860 O O . ALA A 1 109 ? -14.127 -12.968 30.072 1.00 58.25 109 ALA A O 1
ATOM 861 N N . SER A 1 110 ? -12.530 -11.728 29.111 1.00 57.12 110 SER A N 1
ATOM 862 C CA . SER A 1 110 ? -11.437 -12.686 29.343 1.00 57.12 110 SER A CA 1
ATOM 863 C C . SER A 1 110 ? -10.804 -12.580 30.736 1.00 57.12 110 SER A C 1
ATOM 865 O O . SER A 1 110 ? -10.047 -13.471 31.114 1.00 57.12 110 SER A O 1
ATOM 867 N N . ALA A 1 111 ? -11.045 -11.484 31.458 1.00 57.41 111 ALA A N 1
ATOM 868 C CA . ALA A 1 111 ? -10.496 -11.226 32.790 1.00 57.41 111 ALA A CA 1
ATOM 869 C C . ALA A 1 111 ? -11.489 -11.538 33.929 1.00 57.41 111 ALA A C 1
ATOM 871 O O . ALA A 1 111 ? -11.181 -11.248 35.084 1.00 57.41 111 ALA A O 1
ATOM 872 N N . SER A 1 112 ? -12.670 -12.078 33.596 1.00 48.66 112 SER A N 1
ATOM 873 C CA . SER A 1 112 ? -13.745 -12.452 34.530 1.00 48.66 112 SER A CA 1
ATOM 874 C C . SER A 1 112 ? -13.755 -13.951 34.803 1.00 48.66 112 SER A C 1
ATOM 876 O O . SER A 1 112 ? -13.551 -14.709 33.829 1.00 48.66 112 SER A O 1
#

Secondary structure (DSSP, 8-state):
-HHHHHHHHHHHHHHHHHHHHHHHHHHTT-TTHHHHHHHHHHHHHHH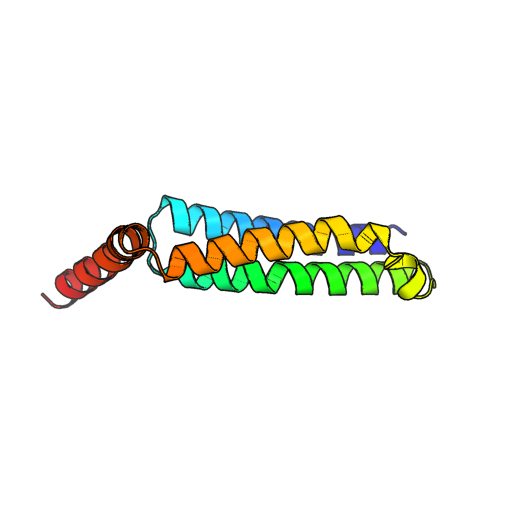HHHHHHHHHHHHT--HHHHT-GGGGHHHHHHHHHHHHHHHHHHH-HHHHHHHHHHHHHHHHHH--

Radius of gyration: 18.5 Å; chains: 1; bounding box: 32×28×56 Å